Protein AF-A0A1Z1MT87-F1 (afdb_monomer_lite)

Sequence (88 aa):
MDKAYFKILIVNQKIIDIYYFSGNYAQGYTYHYPICFRVQISQYDYIFMLLSKFSAIKKLSTQHKLYLGEEICKVKISLSLRQTYIQN

Organism: NCBI:txid1967842

Secondary structure (DSSP, 8-state):
--S-EEEEEEETTTEEEEEEE-TT--TT-S--PPEEEEEEGGGTTHHHHHHHH-HHHHHS-HHHHHHHHHHHHHHHHHHHTTPPP---

Foldseek 3Di:
DFQKDWDWDQDPLFKIKIWIFHNPPDPDDPDGGTDIDIDTLVPLVVVVVVLVPDPVNVVDDPVRVVLVVVLSVQSNVCSVVVHDRDDD

pLDDT: mean 87.75, std 11.27, range [48.44, 95.94]

Structure (mmCIF, N/CA/C/O backbone):
data_AF-A0A1Z1MT87-F1
#
_entry.id   AF-A0A1Z1MT87-F1
#
loop_
_atom_site.group_PDB
_atom_site.id
_atom_site.type_symbol
_atom_site.label_atom_id
_atom_site.label_alt_id
_atom_site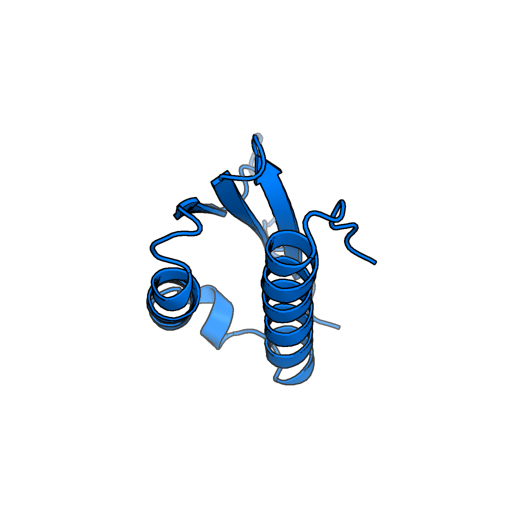.label_comp_id
_atom_site.label_asym_id
_atom_site.label_entity_id
_atom_site.label_seq_id
_atom_site.pdbx_PDB_ins_code
_atom_site.Cartn_x
_atom_site.Cartn_y
_atom_site.Cartn_z
_atom_site.occupancy
_atom_site.B_iso_or_equiv
_atom_site.auth_seq_id
_atom_site.auth_comp_id
_atom_site.auth_asym_id
_atom_site.auth_atom_id
_atom_site.pdbx_PDB_model_num
ATOM 1 N N . MET A 1 1 ? 16.593 -4.889 -7.174 1.00 60.81 1 MET A N 1
ATOM 2 C CA . MET A 1 1 ? 15.376 -4.324 -6.556 1.00 60.81 1 MET A CA 1
ATOM 3 C C . MET A 1 1 ? 14.700 -3.423 -7.568 1.00 60.81 1 MET A C 1
ATOM 5 O O . MET A 1 1 ? 15.408 -2.736 -8.300 1.00 60.81 1 MET A O 1
ATOM 9 N N . ASP A 1 2 ? 13.370 -3.454 -7.649 1.00 77.19 2 ASP A N 1
ATOM 10 C CA . ASP A 1 2 ? 12.637 -2.492 -8.477 1.00 77.19 2 ASP A CA 1
ATOM 11 C C . ASP A 1 2 ? 12.974 -1.076 -8.007 1.00 77.19 2 ASP A C 1
ATOM 13 O O . ASP A 1 2 ? 13.095 -0.821 -6.813 1.00 77.19 2 ASP A O 1
A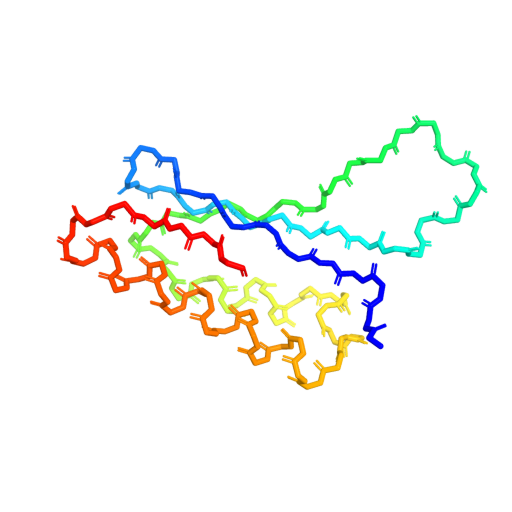TOM 17 N N . LYS A 1 3 ? 13.131 -0.143 -8.946 1.00 83.62 3 LYS A N 1
ATOM 18 C CA . LYS A 1 3 ? 13.420 1.260 -8.618 1.00 83.62 3 LYS A CA 1
ATOM 19 C C . LYS A 1 3 ? 12.175 2.021 -8.150 1.00 83.62 3 LYS A C 1
ATOM 21 O O . LYS A 1 3 ? 12.203 3.238 -8.066 1.00 83.62 3 LYS A O 1
ATOM 26 N N . ALA A 1 4 ? 11.062 1.330 -7.931 1.00 87.19 4 ALA A N 1
ATOM 27 C CA . ALA A 1 4 ? 9.794 1.928 -7.562 1.00 87.19 4 ALA A CA 1
ATOM 28 C C . ALA A 1 4 ? 9.433 1.555 -6.126 1.00 87.19 4 ALA A C 1
ATOM 30 O O . ALA A 1 4 ? 9.711 0.437 -5.702 1.00 87.19 4 ALA A O 1
ATOM 31 N N . TYR A 1 5 ? 8.780 2.463 -5.407 1.00 90.25 5 TYR A N 1
ATOM 32 C CA . TYR A 1 5 ? 8.312 2.212 -4.048 1.00 90.25 5 TYR A CA 1
ATOM 33 C C . TYR A 1 5 ? 6.886 2.723 -3.849 1.00 90.25 5 TYR A C 1
ATOM 35 O O . TYR A 1 5 ? 6.390 3.575 -4.595 1.00 90.25 5 TYR A O 1
ATOM 43 N N . PHE A 1 6 ? 6.230 2.176 -2.829 1.00 92.69 6 PHE A N 1
ATOM 44 C CA . PHE A 1 6 ? 4.908 2.601 -2.398 1.00 92.69 6 PHE A CA 1
ATOM 45 C C . PHE A 1 6 ? 4.998 3.287 -1.044 1.00 92.69 6 PHE A C 1
ATOM 47 O O . PHE A 1 6 ? 5.777 2.871 -0.190 1.00 92.69 6 PHE A O 1
ATOM 54 N N . LYS A 1 7 ? 4.175 4.311 -0.843 1.00 94.19 7 LYS A N 1
ATOM 55 C CA . LYS A 1 7 ? 3.940 4.914 0.467 1.00 94.19 7 LYS A CA 1
ATOM 56 C C . LYS A 1 7 ? 2.463 4.796 0.795 1.00 94.19 7 LYS A C 1
ATOM 58 O O . LYS A 1 7 ? 1.639 5.230 -0.009 1.00 94.19 7 LYS A O 1
ATOM 63 N N . ILE A 1 8 ? 2.135 4.240 1.952 1.00 95.81 8 ILE A N 1
ATOM 64 C CA . ILE A 1 8 ? 0.758 4.121 2.422 1.00 95.81 8 ILE A CA 1
ATOM 65 C C . ILE A 1 8 ? 0.551 5.082 3.586 1.00 95.81 8 ILE A C 1
ATOM 67 O O . ILE A 1 8 ? 1.370 5.167 4.499 1.00 95.81 8 ILE A O 1
ATOM 71 N N . LEU A 1 9 ? -0.537 5.843 3.540 1.00 94.50 9 LEU A N 1
ATOM 72 C CA . LEU A 1 9 ? -0.874 6.822 4.559 1.00 94.50 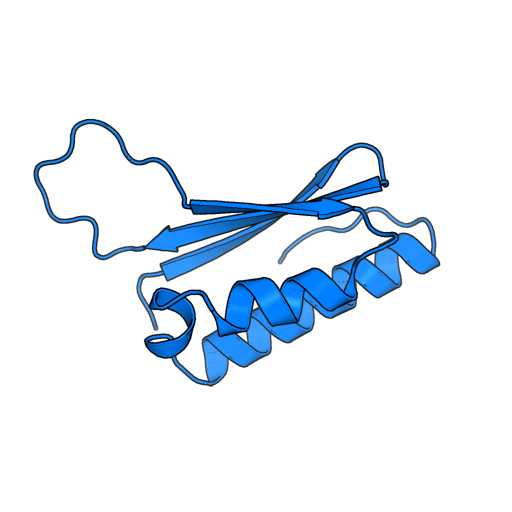9 LEU A CA 1
ATOM 73 C C . LEU A 1 9 ? -2.338 6.681 4.958 1.00 94.50 9 LEU A C 1
ATOM 75 O O . LEU A 1 9 ? -3.216 6.524 4.113 1.00 94.50 9 LEU A O 1
ATOM 79 N N . ILE A 1 10 ? -2.597 6.750 6.261 1.00 93.94 10 ILE A N 1
ATOM 80 C CA . ILE A 1 10 ? -3.950 6.704 6.807 1.00 93.94 10 ILE A CA 1
ATOM 81 C C . ILE A 1 10 ? -4.356 8.118 7.213 1.00 93.94 10 ILE A C 1
ATOM 83 O O . ILE A 1 10 ? -3.753 8.706 8.109 1.00 93.94 10 ILE A O 1
ATOM 87 N N . VAL A 1 11 ? -5.402 8.654 6.585 1.00 92.00 11 VAL A N 1
ATOM 88 C CA . VAL A 1 11 ? -5.960 9.971 6.914 1.00 92.00 11 VAL A CA 1
ATOM 89 C C . VAL A 1 11 ? -7.203 9.792 7.782 1.00 92.00 11 VAL A C 1
ATOM 91 O O . VAL A 1 11 ? -8.146 9.083 7.414 1.00 92.00 11 VAL A O 1
ATOM 94 N N . ASN A 1 12 ? -7.207 10.446 8.947 1.00 88.75 12 ASN A N 1
ATOM 95 C CA . ASN A 1 12 ? -8.330 10.493 9.893 1.00 88.75 12 ASN A CA 1
ATOM 96 C C . ASN A 1 12 ? -8.907 9.116 10.269 1.00 88.75 12 ASN A C 1
ATOM 98 O O . ASN A 1 12 ? -10.108 9.009 10.510 1.00 88.75 12 ASN A O 1
ATOM 102 N N . GLN A 1 13 ? -8.082 8.059 10.261 1.00 86.88 13 GLN A N 1
ATOM 103 C CA . GLN A 1 13 ? -8.502 6.666 10.501 1.00 86.88 13 GLN A CA 1
ATOM 104 C C . GLN A 1 13 ? -9.684 6.203 9.627 1.00 86.88 13 GLN A C 1
ATOM 106 O O . GLN A 1 13 ? -10.429 5.308 10.016 1.00 86.88 13 GLN A O 1
ATOM 111 N N . LYS A 1 14 ? -9.897 6.834 8.464 1.00 90.00 14 LYS A N 1
ATOM 112 C CA . LYS A 1 14 ? -11.054 6.590 7.579 1.00 90.00 14 LYS A CA 1
ATOM 113 C C . LYS A 1 14 ? -10.670 6.397 6.121 1.00 90.00 14 LYS A C 1
ATOM 115 O O . LYS A 1 14 ? -11.416 5.766 5.373 1.00 90.00 14 LYS A O 1
ATOM 120 N N . ILE A 1 15 ? -9.535 6.952 5.718 1.00 94.00 15 ILE A N 1
ATOM 121 C CA . ILE A 1 15 ? -9.086 6.993 4.332 1.00 94.00 15 ILE A CA 1
ATOM 122 C C . ILE A 1 15 ? -7.690 6.388 4.258 1.00 94.00 15 ILE A C 1
ATOM 124 O O . ILE A 1 15 ? -6.842 6.684 5.100 1.00 94.00 15 ILE A O 1
ATOM 128 N N . ILE A 1 16 ? -7.471 5.560 3.245 1.00 95.19 16 ILE A N 1
ATOM 129 C CA . ILE A 1 16 ? -6.180 4.980 2.899 1.00 95.19 16 ILE A CA 1
ATOM 130 C C . ILE A 1 16 ? -5.731 5.633 1.594 1.00 95.19 16 ILE A C 1
ATOM 132 O O . ILE A 1 16 ? -6.406 5.507 0.569 1.00 95.19 16 ILE A O 1
ATOM 136 N N . ASP A 1 17 ? -4.593 6.314 1.649 1.00 95.00 17 ASP A N 1
ATOM 137 C CA . ASP A 1 17 ? -3.904 6.868 0.491 1.00 95.00 17 ASP A CA 1
ATOM 138 C C . ASP A 1 17 ? -2.691 5.990 0.167 1.00 95.00 17 ASP A C 1
ATOM 140 O O . ASP A 1 17 ? -1.834 5.759 1.019 1.00 95.00 17 ASP A O 1
ATOM 144 N N . ILE A 1 18 ? -2.613 5.495 -1.066 1.00 95.12 18 ILE A N 1
ATOM 145 C CA . ILE A 1 18 ? -1.498 4.691 -1.574 1.00 95.12 18 ILE A CA 1
ATOM 146 C C . ILE A 1 18 ? -0.821 5.479 -2.686 1.00 95.12 18 ILE A C 1
ATOM 148 O O . ILE A 1 18 ? -1.390 5.684 -3.758 1.00 95.12 18 ILE A O 1
ATOM 152 N N . TYR A 1 19 ? 0.414 5.889 -2.437 1.00 93.88 19 TYR A N 1
ATOM 153 C CA . TYR A 1 19 ? 1.247 6.608 -3.385 1.00 93.88 19 TYR A CA 1
ATOM 154 C C . TYR A 1 19 ? 2.228 5.655 -4.047 1.00 93.88 19 TYR A C 1
ATOM 156 O O . TYR A 1 19 ? 2.931 4.917 -3.361 1.00 93.88 19 TYR A O 1
ATOM 164 N N . TYR A 1 20 ? 2.315 5.709 -5.369 1.00 92.00 20 TYR A N 1
ATOM 165 C CA . TYR A 1 20 ? 3.311 5.000 -6.158 1.00 92.00 20 TYR A CA 1
ATOM 166 C C . TYR A 1 20 ? 4.339 5.976 -6.723 1.00 92.00 20 TYR A C 1
ATOM 168 O O . TYR A 1 20 ? 3.984 6.933 -7.420 1.00 92.00 20 TYR A O 1
ATOM 176 N N . PHE A 1 21 ? 5.612 5.684 -6.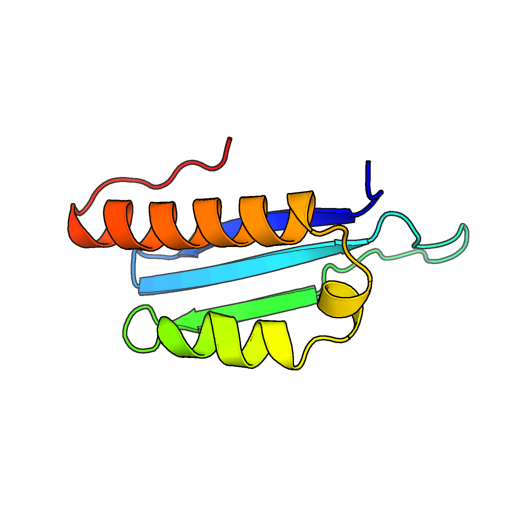473 1.00 88.75 21 PHE A N 1
ATOM 177 C CA . PHE A 1 21 ? 6.753 6.418 -7.001 1.00 88.75 21 PHE A CA 1
ATOM 178 C C . PHE A 1 21 ? 7.555 5.488 -7.912 1.00 88.75 21 PHE A C 1
ATOM 180 O O . PHE A 1 21 ? 8.091 4.483 -7.453 1.00 88.75 21 PHE A O 1
ATOM 187 N N . SER A 1 22 ? 7.644 5.800 -9.205 1.00 84.81 22 SER A N 1
ATOM 188 C CA . SER A 1 22 ? 8.529 5.096 -10.142 1.00 84.81 22 SER A CA 1
ATOM 189 C C . SER A 1 22 ? 9.943 5.677 -10.104 1.00 84.81 22 SER A C 1
ATOM 191 O O . SER A 1 22 ? 10.120 6.881 -10.191 1.00 84.81 22 SER A O 1
ATOM 193 N N . GLY A 1 23 ? 10.983 4.849 -10.063 1.00 73.88 23 GLY A N 1
ATOM 194 C CA . GLY A 1 23 ? 12.366 5.332 -10.215 1.00 73.88 23 GLY A CA 1
ATOM 195 C C . GLY A 1 23 ? 12.817 5.495 -11.664 1.00 73.88 23 GLY A C 1
ATOM 196 O O . GLY A 1 23 ? 13.964 5.854 -11.907 1.00 73.88 23 GLY A O 1
ATOM 197 N N . ASN A 1 24 ? 11.935 5.217 -12.630 1.00 62.91 24 ASN A N 1
ATOM 198 C CA . ASN A 1 24 ? 12.194 5.397 -14.060 1.00 62.91 24 ASN A CA 1
ATOM 199 C C . ASN A 1 24 ? 11.695 6.752 -14.587 1.00 62.91 24 ASN A C 1
ATOM 201 O O . ASN A 1 24 ? 11.552 6.905 -15.800 1.00 62.91 24 ASN A O 1
ATOM 205 N N . TYR A 1 25 ? 11.396 7.728 -13.721 1.00 58.72 25 TYR A N 1
ATOM 206 C CA . TYR A 1 25 ? 11.168 9.095 -14.187 1.00 58.72 25 TYR A CA 1
ATOM 207 C C . TYR A 1 25 ? 12.498 9.637 -14.710 1.00 58.72 25 TYR A C 1
ATOM 209 O O . TYR A 1 25 ? 13.363 10.079 -13.962 1.00 58.72 25 TYR A O 1
ATOM 217 N N . ALA A 1 26 ? 12.673 9.473 -16.017 1.00 48.44 26 ALA A N 1
ATOM 218 C CA . ALA A 1 26 ? 13.830 9.897 -16.768 1.00 48.44 26 ALA A CA 1
ATOM 219 C C . ALA A 1 26 ? 14.144 11.376 -16.500 1.00 48.44 26 ALA A C 1
ATOM 221 O O . ALA A 1 26 ? 13.248 12.202 -16.314 1.00 48.44 26 ALA A O 1
ATOM 222 N N . GLN A 1 27 ? 15.442 11.670 -16.500 1.00 51.28 27 GLN A N 1
ATOM 223 C CA . GLN A 1 27 ? 16.028 13.004 -16.552 1.00 51.28 27 GLN A CA 1
ATOM 224 C C . GLN A 1 27 ? 15.218 13.899 -17.512 1.00 51.28 27 GLN A C 1
ATOM 226 O O . GLN A 1 27 ? 15.161 13.607 -18.703 1.00 51.28 27 GLN A O 1
ATOM 231 N N . GLY A 1 28 ? 14.562 14.952 -17.005 1.00 54.84 28 GLY A N 1
ATOM 232 C CA . GLY A 1 28 ? 13.894 15.950 -17.857 1.00 54.84 28 GLY A CA 1
ATOM 233 C C . GLY A 1 28 ? 12.550 16.504 -17.375 1.00 54.84 28 GLY A C 1
ATOM 234 O O . GLY A 1 28 ? 12.120 17.529 -17.893 1.00 54.84 28 GLY A O 1
ATOM 235 N N . TYR A 1 29 ? 11.886 15.896 -16.387 1.00 59.41 29 TYR A N 1
ATOM 236 C CA . TYR A 1 29 ? 10.634 16.444 -15.840 1.00 59.41 29 TYR A CA 1
ATOM 237 C C . TYR A 1 29 ? 10.897 17.320 -14.612 1.00 59.41 29 TYR A C 1
ATOM 239 O O . TYR A 1 29 ? 11.490 16.859 -13.643 1.00 59.41 29 TYR A O 1
ATOM 247 N N . THR A 1 30 ? 10.425 18.569 -14.635 1.00 63.56 30 THR A N 1
ATOM 248 C CA . THR A 1 30 ? 10.589 19.546 -13.539 1.00 63.56 30 THR A CA 1
ATOM 249 C C . THR A 1 30 ? 9.747 19.212 -12.301 1.00 63.56 30 THR A C 1
ATOM 251 O O . THR A 1 30 ? 10.072 19.650 -11.202 1.00 63.56 30 THR A O 1
ATOM 254 N N . TYR A 1 31 ? 8.677 18.422 -12.460 1.00 61.19 31 TYR A N 1
ATOM 255 C CA . TYR A 1 31 ? 7.774 18.035 -11.374 1.00 61.19 31 TYR A CA 1
ATOM 256 C C . TYR A 1 31 ? 7.537 16.523 -11.352 1.00 61.19 31 TYR A C 1
ATOM 258 O O . TYR A 1 31 ? 7.192 15.915 -12.367 1.00 61.19 31 TYR A O 1
ATOM 266 N N . HIS A 1 32 ? 7.684 15.925 -10.170 1.00 69.94 32 HIS A N 1
ATOM 267 C CA . HIS A 1 32 ? 7.538 14.489 -9.940 1.00 69.94 32 HIS A CA 1
ATOM 268 C C . HIS A 1 32 ? 6.337 14.221 -9.031 1.00 69.94 32 HIS A C 1
ATOM 270 O O . HIS A 1 32 ? 6.471 14.147 -7.810 1.00 69.94 32 HIS A O 1
ATOM 276 N N . TYR A 1 33 ? 5.150 14.091 -9.623 1.00 78.44 33 TYR A N 1
ATOM 277 C CA . TYR A 1 33 ? 3.947 13.753 -8.865 1.00 78.44 33 TYR A CA 1
ATOM 278 C C . TYR A 1 33 ? 3.758 12.233 -8.799 1.00 78.44 33 TYR A C 1
ATOM 280 O O . TYR A 1 33 ? 3.702 11.584 -9.849 1.00 78.44 33 TYR A O 1
ATOM 288 N N . PRO A 1 34 ? 3.649 11.644 -7.594 1.00 85.00 34 PRO A N 1
ATOM 289 C CA . PRO A 1 34 ? 3.303 10.238 -7.463 1.00 85.00 34 PRO A CA 1
ATOM 290 C C . PRO A 1 34 ? 1.877 9.982 -7.942 1.00 85.00 34 PRO A C 1
ATOM 292 O O . PRO A 1 34 ? 0.998 10.841 -7.844 1.00 85.00 34 PRO A O 1
ATOM 295 N N . ILE A 1 35 ? 1.627 8.756 -8.389 1.00 85.75 35 ILE A N 1
ATOM 296 C CA . ILE A 1 35 ? 0.258 8.297 -8.635 1.00 85.75 35 ILE A CA 1
ATOM 297 C C . ILE A 1 35 ? -0.364 7.977 -7.278 1.00 85.75 35 ILE A C 1
ATOM 299 O O . ILE A 1 35 ? 0.216 7.214 -6.510 1.00 85.75 35 ILE A O 1
ATOM 303 N N . CYS A 1 36 ? -1.522 8.566 -6.981 1.00 90.06 36 CYS A N 1
ATOM 304 C CA . CYS A 1 36 ? -2.222 8.394 -5.712 1.00 90.06 36 CYS A CA 1
ATOM 305 C C . CYS A 1 36 ? -3.533 7.633 -5.919 1.00 90.06 36 CYS A C 1
ATOM 307 O O . CYS A 1 36 ? -4.367 8.031 -6.734 1.00 90.06 36 CYS A O 1
ATOM 309 N N . PHE A 1 37 ? -3.727 6.566 -5.151 1.00 93.25 37 PHE A N 1
ATOM 310 C CA . PHE A 1 37 ? -5.010 5.893 -4.995 1.00 93.25 37 PHE A CA 1
ATOM 311 C C . PHE A 1 37 ? -5.570 6.232 -3.623 1.00 93.25 37 PHE A C 1
ATOM 313 O O . PHE A 1 37 ? -4.924 5.965 -2.615 1.00 93.25 37 PHE A O 1
ATOM 320 N N . ARG A 1 38 ? -6.779 6.790 -3.590 1.00 93.94 38 ARG A N 1
ATOM 321 C CA . ARG A 1 38 ? -7.488 7.127 -2.356 1.00 93.94 38 ARG A CA 1
ATOM 322 C C . ARG A 1 38 ? -8.712 6.237 -2.216 1.00 93.94 38 ARG A C 1
ATOM 324 O O . ARG A 1 38 ? -9.558 6.221 -3.109 1.00 93.94 38 ARG A O 1
ATOM 331 N N . VAL A 1 39 ? -8.817 5.524 -1.100 1.00 94.62 39 VAL A N 1
ATOM 332 C CA . VAL A 1 39 ? -9.922 4.594 -0.829 1.00 94.62 39 VAL A CA 1
ATOM 333 C C . VAL A 1 39 ? -10.437 4.794 0.595 1.00 94.62 39 VAL A C 1
ATOM 335 O O . VAL A 1 39 ? -9.658 4.997 1.525 1.00 94.62 39 VAL A O 1
ATOM 338 N N . GLN A 1 40 ? -11.757 4.751 0.783 1.00 93.50 40 GLN A N 1
ATOM 339 C CA . GLN A 1 40 ? -12.341 4.710 2.125 1.00 93.50 40 GLN A CA 1
ATOM 340 C C . GLN A 1 40 ? -12.167 3.316 2.734 1.00 93.50 40 GLN A C 1
ATOM 342 O O . GLN A 1 40 ? -12.313 2.315 2.041 1.00 93.50 40 GLN A O 1
ATOM 347 N N . ILE A 1 41 ? -11.930 3.227 4.042 1.00 88.56 41 ILE A N 1
ATOM 348 C CA . ILE A 1 41 ? -11.756 1.938 4.741 1.00 88.56 41 ILE A CA 1
ATOM 349 C C . ILE A 1 41 ? -12.965 1.011 4.566 1.00 88.56 41 ILE A C 1
ATOM 351 O O . ILE A 1 41 ? -12.796 -0.199 4.443 1.00 88.56 41 ILE A O 1
ATOM 355 N N . SER A 1 42 ? -14.177 1.568 4.500 1.00 91.25 42 SER A N 1
ATOM 356 C CA . SER A 1 42 ? -15.410 0.819 4.216 1.00 91.25 42 SER A CA 1
ATOM 357 C C . SER A 1 42 ? -15.381 0.085 2.870 1.00 91.25 42 SER A C 1
ATOM 359 O O . SER A 1 42 ? -16.128 -0.865 2.673 1.00 91.25 42 SER A O 1
ATOM 361 N N . GLN A 1 43 ? -14.515 0.514 1.954 1.00 93.06 43 GLN A N 1
ATOM 362 C CA . GLN A 1 43 ? -14.337 -0.026 0.611 1.00 93.06 43 GLN A CA 1
ATOM 363 C C . GLN A 1 43 ? -12.939 -0.631 0.434 1.00 93.06 43 GLN A C 1
ATOM 365 O O . GLN A 1 43 ? -12.409 -0.637 -0.671 1.00 93.06 43 GLN A O 1
ATOM 370 N N . TYR A 1 44 ? -12.321 -1.130 1.507 1.00 88.88 44 TYR A N 1
ATOM 371 C CA . TYR A 1 44 ? -10.951 -1.651 1.498 1.00 88.88 44 TYR A CA 1
ATOM 372 C C . TYR A 1 44 ? -10.649 -2.601 0.321 1.00 88.88 44 TYR A C 1
ATOM 374 O O . TYR A 1 44 ? -9.598 -2.489 -0.307 1.00 88.88 44 TYR A O 1
ATOM 382 N N . ASP A 1 45 ? -11.586 -3.476 -0.053 1.00 90.81 45 ASP A N 1
ATOM 383 C CA . ASP A 1 45 ? -11.394 -4.440 -1.148 1.00 90.81 45 ASP A CA 1
ATOM 384 C C . ASP A 1 45 ? -11.202 -3.772 -2.526 1.00 90.81 45 ASP A C 1
ATOM 386 O O . ASP A 1 45 ? -10.572 -4.340 -3.425 1.00 90.81 45 ASP A O 1
ATOM 390 N N . TYR A 1 46 ? -11.654 -2.522 -2.690 1.00 94.00 46 TYR A N 1
ATOM 391 C CA . TYR A 1 46 ? -11.452 -1.742 -3.913 1.00 94.00 46 TYR A CA 1
ATOM 392 C C . TYR A 1 46 ? -9.974 -1.429 -4.155 1.00 94.00 46 TYR A C 1
ATOM 394 O O . TYR A 1 46 ? -9.595 -1.205 -5.305 1.00 94.00 46 TYR A O 1
ATOM 402 N N . ILE A 1 47 ? -9.126 -1.460 -3.121 1.00 93.69 47 ILE A N 1
ATOM 403 C CA . ILE A 1 47 ? -7.678 -1.279 -3.262 1.00 93.69 47 ILE A CA 1
ATOM 404 C C . ILE A 1 47 ? -7.115 -2.315 -4.242 1.00 93.69 47 ILE A C 1
ATOM 406 O O . ILE A 1 47 ? -6.446 -1.949 -5.206 1.00 93.69 47 ILE A O 1
ATOM 410 N N . PHE A 1 48 ? -7.438 -3.598 -4.070 1.00 92.25 48 PHE A N 1
ATOM 411 C CA . PHE A 1 48 ? -6.933 -4.657 -4.951 1.00 92.25 48 PHE A CA 1
ATOM 412 C C . PHE A 1 48 ? -7.496 -4.548 -6.370 1.00 92.25 48 PHE A C 1
ATOM 414 O O . PHE A 1 48 ? -6.773 -4.760 -7.349 1.00 92.25 48 PHE A O 1
ATOM 421 N N . MET A 1 49 ? -8.760 -4.140 -6.506 1.00 94.25 49 MET A N 1
ATOM 422 C CA . MET A 1 49 ? -9.347 -3.860 -7.816 1.00 94.25 49 MET A CA 1
ATOM 423 C C . MET A 1 49 ? -8.599 -2.719 -8.525 1.00 94.25 49 MET A C 1
ATOM 425 O O . MET A 1 49 ? -8.257 -2.850 -9.700 1.00 94.25 49 MET A O 1
ATOM 429 N N . LEU A 1 50 ? -8.309 -1.615 -7.832 1.00 93.25 50 LEU A N 1
ATOM 430 C CA . LEU A 1 50 ? -7.571 -0.483 -8.400 1.00 93.25 50 LEU A CA 1
ATOM 431 C C . LEU A 1 50 ? -6.141 -0.880 -8.780 1.00 93.25 50 LEU A C 1
ATOM 433 O O . LEU A 1 50 ? -5.705 -0.615 -9.902 1.00 93.25 50 LEU A O 1
ATOM 437 N N . LEU A 1 51 ? -5.438 -1.583 -7.890 1.00 92.88 51 LEU A N 1
ATOM 438 C CA . LEU A 1 51 ? -4.067 -2.028 -8.135 1.00 92.88 51 LEU A CA 1
ATOM 439 C C . LEU A 1 51 ? -3.976 -3.026 -9.296 1.00 92.88 51 LEU A C 1
ATOM 441 O O . LEU A 1 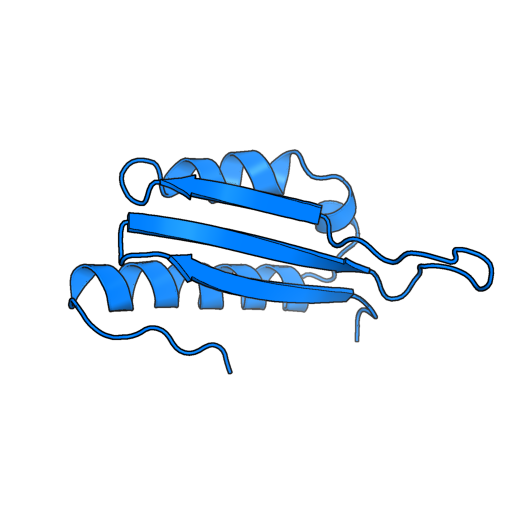51 ? -3.043 -2.945 -10.091 1.00 92.88 51 LEU A O 1
ATOM 445 N N . SER A 1 52 ? -4.954 -3.922 -9.463 1.00 92.06 52 SER A N 1
ATOM 446 C CA . SER A 1 52 ? -4.962 -4.872 -10.590 1.00 92.06 52 SER A CA 1
ATOM 447 C C . SER A 1 52 ? -5.155 -4.192 -11.955 1.00 92.06 52 SER A C 1
ATOM 449 O O . SER A 1 52 ? -4.619 -4.659 -12.966 1.00 92.06 52 SER A O 1
ATOM 451 N N . LYS A 1 53 ? -5.863 -3.054 -11.992 1.00 92.50 53 LYS A N 1
ATOM 452 C CA . LYS A 1 53 ? -6.025 -2.218 -13.194 1.00 92.50 53 LYS A CA 1
ATOM 453 C C . LYS A 1 53 ? -4.802 -1.343 -13.477 1.00 92.50 53 LYS A C 1
ATOM 455 O O . LYS A 1 53 ? -4.605 -0.921 -14.616 1.00 92.50 53 LYS A O 1
ATOM 460 N N . PHE A 1 54 ? -3.963 -1.083 -12.477 1.00 92.31 54 PHE A N 1
ATOM 461 C CA . PHE A 1 54 ? -2.813 -0.205 -12.624 1.00 92.31 54 PHE A CA 1
ATOM 462 C C . PHE A 1 54 ? -1.653 -0.898 -13.359 1.00 92.31 54 PHE A C 1
ATOM 464 O O . PHE A 1 54 ? -1.035 -1.843 -12.872 1.00 92.31 54 PHE A O 1
ATOM 471 N N . SER A 1 55 ? -1.319 -0.417 -14.559 1.00 90.88 55 SER A N 1
ATOM 472 C CA . SER A 1 55 ? -0.328 -1.060 -15.436 1.00 90.88 55 SER A CA 1
ATOM 473 C C . SER A 1 55 ? 1.082 -1.137 -14.840 1.00 90.88 55 SER A C 1
ATOM 475 O O . SER A 1 55 ? 1.819 -2.071 -15.160 1.00 90.88 55 SER A O 1
ATOM 477 N N . ALA A 1 56 ? 1.465 -0.211 -13.952 1.00 88.56 56 ALA A N 1
ATOM 478 C CA . ALA A 1 56 ? 2.779 -0.247 -13.315 1.00 88.56 56 ALA A CA 1
ATOM 479 C C . ALA A 1 56 ? 2.912 -1.402 -12.313 1.00 88.56 56 ALA A C 1
ATOM 481 O O . ALA A 1 56 ? 3.984 -1.996 -12.235 1.00 88.56 56 ALA A O 1
ATOM 482 N N . ILE A 1 57 ? 1.821 -1.796 -11.636 1.00 90.75 57 ILE A N 1
ATOM 483 C CA . ILE A 1 57 ? 1.804 -2.973 -10.748 1.00 90.75 57 ILE A CA 1
ATOM 484 C C . ILE A 1 57 ? 2.228 -4.216 -11.524 1.00 90.75 57 ILE A C 1
ATOM 486 O O . ILE A 1 57 ? 3.010 -5.016 -11.021 1.00 90.75 57 ILE A O 1
ATOM 490 N N . LYS A 1 58 ? 1.781 -4.368 -12.778 1.00 89.56 58 LYS A N 1
ATOM 491 C CA . LYS A 1 58 ? 2.127 -5.532 -13.611 1.00 89.56 58 LYS A CA 1
ATOM 492 C C . LYS A 1 58 ? 3.639 -5.674 -13.813 1.00 89.56 58 LYS A C 1
ATOM 494 O O . LYS A 1 58 ? 4.121 -6.803 -13.827 1.00 89.56 58 LYS A O 1
ATOM 499 N N . LYS A 1 59 ? 4.365 -4.551 -13.890 1.00 89.25 59 LYS A N 1
ATOM 500 C CA . LYS A 1 59 ? 5.820 -4.480 -14.114 1.00 89.25 59 LYS A CA 1
ATOM 501 C C . LYS A 1 59 ? 6.663 -4.736 -12.861 1.00 89.25 59 LYS A C 1
ATOM 503 O O . LYS A 1 59 ? 7.866 -4.920 -12.992 1.00 89.25 59 LYS A O 1
ATOM 508 N N . LEU A 1 60 ? 6.060 -4.727 -11.672 1.00 90.88 60 LEU A N 1
ATOM 509 C CA . LEU A 1 60 ? 6.772 -4.996 -10.423 1.00 90.88 60 LEU A CA 1
ATOM 510 C C . LEU A 1 60 ? 7.134 -6.473 -10.290 1.00 90.88 60 LEU A C 1
ATOM 512 O O . LEU A 1 60 ? 6.393 -7.358 -10.745 1.00 90.88 60 LEU A O 1
ATOM 516 N N . SER A 1 61 ? 8.231 -6.730 -9.587 1.00 94.06 61 SER A N 1
ATOM 517 C CA . SER A 1 61 ? 8.612 -8.072 -9.175 1.00 94.06 61 SER A CA 1
ATOM 518 C C . SER A 1 61 ? 7.556 -8.678 -8.249 1.00 94.06 61 SER A C 1
ATOM 520 O O . SER A 1 61 ? 6.801 -7.979 -7.564 1.00 94.06 61 SER A O 1
ATOM 522 N N . THR A 1 62 ? 7.503 -10.009 -8.204 1.00 94.12 62 THR A N 1
ATOM 523 C CA . THR A 1 62 ? 6.630 -10.727 -7.267 1.00 94.12 62 THR A CA 1
ATOM 524 C C . THR A 1 62 ? 6.913 -10.317 -5.823 1.00 94.12 62 THR A C 1
ATOM 526 O O . THR A 1 62 ? 5.979 -10.112 -5.058 1.00 94.12 62 THR A O 1
ATOM 529 N N . GLN A 1 63 ? 8.185 -10.105 -5.473 1.00 94.19 63 GLN A N 1
ATOM 530 C CA . GLN A 1 63 ? 8.582 -9.666 -4.137 1.00 94.19 63 GLN A CA 1
ATOM 531 C C . GLN A 1 63 ? 7.969 -8.305 -3.769 1.00 94.19 63 GLN A C 1
ATOM 533 O O . GLN A 1 63 ? 7.402 -8.176 -2.688 1.00 94.19 63 GLN A O 1
ATOM 538 N N . HIS A 1 64 ? 7.999 -7.314 -4.668 1.00 92.50 64 HIS A N 1
ATOM 539 C CA . HIS A 1 64 ? 7.376 -6.011 -4.399 1.00 92.50 64 HIS A CA 1
ATOM 540 C C . HIS A 1 64 ? 5.853 -6.083 -4.315 1.00 92.50 64 HIS A C 1
ATOM 542 O O . HIS A 1 64 ? 5.253 -5.394 -3.492 1.00 92.50 64 HIS A O 1
ATOM 548 N N . LYS A 1 65 ? 5.219 -6.922 -5.142 1.00 93.38 65 LYS A N 1
ATOM 549 C CA . LYS A 1 65 ? 3.768 -7.151 -5.071 1.00 93.38 65 LYS A CA 1
ATOM 550 C C . LYS A 1 65 ? 3.367 -7.765 -3.729 1.00 93.38 65 LYS A C 1
ATOM 552 O O . LYS A 1 65 ? 2.378 -7.334 -3.144 1.00 93.38 65 LYS A O 1
ATOM 557 N N . LEU A 1 66 ? 4.138 -8.740 -3.244 1.00 94.94 66 LEU A N 1
ATOM 558 C CA . LEU A 1 66 ? 3.901 -9.384 -1.953 1.00 94.94 66 LEU A CA 1
ATOM 559 C C . LEU A 1 66 ? 4.108 -8.413 -0.789 1.00 94.94 66 LEU A C 1
ATOM 561 O O . LEU A 1 66 ? 3.227 -8.320 0.058 1.00 94.94 66 LEU A O 1
ATOM 565 N N . TYR A 1 67 ? 5.197 -7.636 -0.793 1.00 94.69 67 TYR A N 1
ATOM 566 C CA . TYR A 1 67 ? 5.435 -6.598 0.217 1.00 94.69 67 TYR A CA 1
ATOM 567 C C . TYR A 1 67 ? 4.294 -5.570 0.257 1.00 94.69 67 TYR A C 1
ATOM 569 O O . TYR A 1 67 ? 3.778 -5.251 1.322 1.00 94.69 67 TYR A O 1
ATOM 577 N N . LEU A 1 68 ? 3.822 -5.101 -0.905 1.00 94.19 68 LEU A N 1
ATOM 578 C CA . LEU A 1 68 ? 2.673 -4.195 -0.961 1.00 94.19 68 LEU A CA 1
ATOM 579 C C . LEU A 1 68 ? 1.411 -4.831 -0.353 1.00 94.19 68 LEU A C 1
ATOM 581 O O . LEU A 1 68 ? 0.675 -4.165 0.372 1.00 94.19 68 LEU A O 1
ATOM 585 N N . GLY A 1 69 ? 1.160 -6.112 -0.632 1.00 94.38 69 GLY A N 1
ATOM 586 C CA . GLY A 1 69 ? 0.050 -6.854 -0.033 1.00 94.38 69 GLY A CA 1
ATOM 587 C C . GLY A 1 69 ? 0.171 -6.988 1.488 1.00 94.38 69 GLY A C 1
ATOM 588 O O . GLY A 1 69 ? -0.824 -6.820 2.193 1.00 94.38 69 GLY A O 1
ATOM 589 N N . GLU A 1 70 ? 1.380 -7.241 1.990 1.00 95.69 70 GLU A N 1
ATOM 590 C CA . GLU A 1 70 ? 1.687 -7.292 3.422 1.00 95.69 70 GLU A CA 1
ATOM 591 C C . GLU A 1 70 ? 1.385 -5.951 4.102 1.00 95.69 70 GLU A C 1
ATOM 593 O O . GLU A 1 70 ? 0.654 -5.916 5.092 1.00 95.69 70 GLU A O 1
ATOM 598 N N . GLU A 1 71 ? 1.868 -4.842 3.541 1.00 95.94 71 GLU A N 1
ATOM 599 C CA . GLU A 1 71 ? 1.642 -3.499 4.087 1.00 95.94 71 GLU A CA 1
ATOM 600 C C . GLU A 1 71 ? 0.161 -3.101 4.071 1.00 95.94 71 GLU A C 1
ATOM 602 O O . GLU A 1 71 ? -0.364 -2.598 5.066 1.00 95.94 71 GLU A O 1
ATOM 607 N N . ILE A 1 72 ? -0.558 -3.403 2.987 1.00 94.75 72 ILE A N 1
ATOM 608 C CA . ILE A 1 72 ? -2.010 -3.193 2.909 1.00 94.75 72 ILE A CA 1
ATOM 609 C C . ILE A 1 72 ? -2.731 -4.011 3.999 1.00 94.75 72 ILE A C 1
ATOM 611 O O . ILE A 1 72 ? -3.617 -3.493 4.683 1.00 94.75 72 ILE A O 1
ATOM 615 N N . CYS A 1 73 ? -2.313 -5.258 4.238 1.00 94.25 73 CYS A N 1
ATOM 616 C CA . CYS A 1 73 ? -2.874 -6.091 5.303 1.00 94.25 73 CYS A CA 1
ATOM 617 C C . CYS A 1 73 ? -2.590 -5.524 6.705 1.00 94.25 73 CYS A C 1
ATOM 619 O O . CYS A 1 73 ? -3.505 -5.454 7.532 1.00 94.25 73 CYS A O 1
ATOM 621 N N . LYS A 1 74 ? -1.364 -5.049 6.964 1.00 95.25 74 LYS A N 1
ATOM 622 C CA . LYS A 1 74 ? -1.008 -4.371 8.223 1.00 95.25 74 LYS A CA 1
ATOM 623 C C . LYS A 1 74 ? -1.915 -3.175 8.477 1.00 95.25 74 LYS A C 1
ATOM 625 O O . LYS A 1 74 ? -2.451 -3.063 9.574 1.00 95.25 74 LYS A O 1
ATOM 630 N N . VAL A 1 75 ? -2.179 -2.351 7.460 1.00 94.19 75 VAL A N 1
ATOM 631 C CA . VAL A 1 75 ? -3.139 -1.237 7.553 1.00 94.19 75 VAL A CA 1
ATOM 632 C C . VAL A 1 75 ? -4.505 -1.720 8.038 1.00 94.19 75 VAL A C 1
ATOM 634 O O . VAL A 1 75 ? -5.048 -1.156 8.989 1.00 94.19 75 VAL A O 1
ATOM 637 N N . LYS A 1 76 ? -5.056 -2.787 7.444 1.00 92.69 76 LYS A N 1
ATOM 638 C CA . LYS A 1 76 ? -6.352 -3.350 7.861 1.00 92.69 76 LYS A CA 1
ATOM 639 C C . LYS A 1 76 ? -6.345 -3.804 9.318 1.00 92.69 76 LYS A C 1
ATOM 641 O O . LYS A 1 76 ? -7.298 -3.517 10.046 1.00 92.69 76 LYS A O 1
ATOM 646 N N . ILE A 1 77 ? -5.293 -4.503 9.737 1.00 94.06 77 ILE A N 1
ATOM 647 C CA . ILE A 1 77 ? -5.144 -4.993 11.112 1.00 94.06 77 ILE A CA 1
ATOM 648 C C . ILE A 1 77 ? -5.047 -3.811 12.080 1.00 94.06 77 ILE A C 1
ATOM 650 O O . ILE A 1 77 ? -5.840 -3.737 13.018 1.00 94.06 77 ILE A O 1
ATOM 654 N N . SER A 1 78 ? -4.154 -2.852 11.822 1.00 94.19 78 SER A N 1
ATOM 655 C CA . SER A 1 78 ? -3.982 -1.657 12.655 1.00 94.19 78 SER A CA 1
ATOM 656 C C . SER A 1 78 ? -5.294 -0.893 12.816 1.00 94.19 78 SER A C 1
ATOM 658 O O . SER A 1 78 ? -5.681 -0.568 13.934 1.00 94.19 78 SER A O 1
ATOM 660 N N . LEU A 1 79 ? -6.038 -0.679 11.729 1.00 91.19 79 LEU A N 1
ATOM 661 C CA . LEU A 1 79 ? -7.338 -0.005 11.771 1.00 91.19 79 LEU A CA 1
ATOM 662 C C . LEU A 1 79 ? -8.384 -0.784 12.572 1.00 91.19 79 LEU A C 1
ATOM 664 O O . LEU A 1 79 ? -9.110 -0.192 13.370 1.00 91.19 79 LEU A O 1
ATOM 668 N N . SER A 1 80 ? -8.436 -2.106 12.397 1.00 91.62 80 SER A N 1
ATOM 669 C CA . SER A 1 80 ? -9.359 -2.978 13.136 1.00 91.62 80 SER A CA 1
ATOM 670 C C . SER A 1 80 ? -9.073 -2.958 14.641 1.00 91.62 80 SER A C 1
ATOM 672 O O . SER A 1 80 ? -9.999 -2.985 15.448 1.00 91.62 80 SER A O 1
ATOM 674 N N . LEU A 1 81 ? -7.798 -2.839 15.017 1.00 94.50 81 LEU A N 1
ATOM 675 C CA . LEU A 1 81 ? -7.338 -2.735 16.403 1.00 94.50 81 LEU A CA 1
ATOM 676 C C . LEU A 1 81 ? -7.315 -1.293 16.939 1.00 94.50 81 LEU A C 1
ATOM 678 O O . LEU A 1 81 ? -6.929 -1.082 18.087 1.00 94.50 81 LEU A O 1
ATOM 682 N N . ARG A 1 82 ? -7.722 -0.297 16.137 1.00 91.69 82 ARG A N 1
ATOM 683 C CA . ARG A 1 82 ? -7.638 1.144 16.459 1.00 91.69 82 ARG A CA 1
ATOM 684 C C . ARG A 1 82 ? -6.220 1.609 16.819 1.00 91.69 82 ARG A C 1
ATOM 686 O O . ARG A 1 82 ? -6.038 2.515 17.629 1.00 91.69 82 ARG A O 1
ATOM 693 N N . GLN A 1 83 ? -5.220 0.989 16.209 1.00 92.75 83 GLN A N 1
ATOM 694 C CA . GLN A 1 83 ? -3.809 1.318 16.360 1.00 92.75 83 GLN A CA 1
ATOM 695 C C . GLN A 1 83 ? -3.324 2.221 15.223 1.00 92.75 83 GLN A C 1
ATOM 697 O O . GLN A 1 83 ? -3.846 2.201 14.106 1.00 92.75 83 GLN A O 1
ATOM 702 N N . THR A 1 84 ? -2.279 2.996 15.505 1.00 93.00 84 THR A N 1
ATOM 703 C CA . THR A 1 84 ? -1.572 3.776 14.488 1.00 93.00 84 THR A CA 1
ATOM 704 C C . THR A 1 84 ? -0.773 2.836 13.589 1.00 93.00 84 THR A C 1
ATOM 706 O O . THR A 1 84 ? 0.060 2.074 14.070 1.00 93.00 84 THR A O 1
ATOM 709 N N . TYR A 1 85 ? -1.018 2.898 12.282 1.00 94.75 85 TYR A N 1
ATOM 710 C CA . TYR A 1 85 ? -0.199 2.209 11.286 1.00 94.75 85 TYR A CA 1
ATOM 711 C C . TYR A 1 85 ? 1.112 2.965 11.052 1.00 94.75 85 TYR A C 1
ATOM 713 O O . TYR A 1 85 ? 1.106 4.190 10.907 1.00 94.75 85 TYR A O 1
ATOM 721 N N . ILE A 1 86 ? 2.213 2.221 10.974 1.00 92.25 86 ILE A N 1
ATOM 722 C CA . ILE A 1 86 ? 3.538 2.714 10.602 1.00 92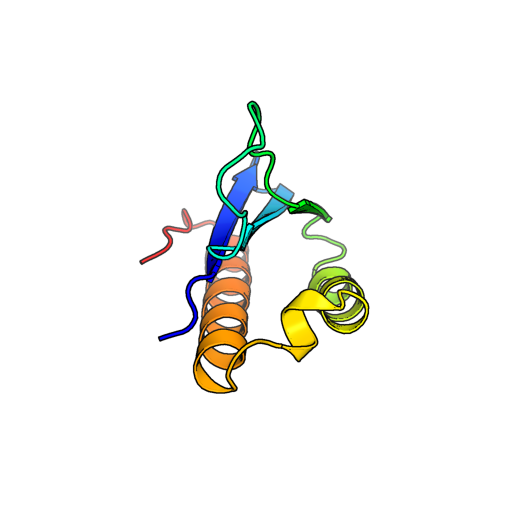.25 86 ILE A CA 1
ATOM 723 C C . ILE A 1 86 ? 4.066 1.785 9.511 1.00 92.25 86 ILE A C 1
ATOM 725 O O . ILE A 1 86 ? 4.053 0.567 9.679 1.00 92.25 86 ILE A O 1
ATOM 729 N N . GLN A 1 87 ? 4.504 2.371 8.400 1.00 93.25 87 GLN A N 1
ATOM 730 C CA . GLN A 1 87 ? 5.158 1.645 7.319 1.00 93.25 87 GLN A CA 1
ATOM 731 C C . GLN A 1 87 ? 6.649 1.480 7.645 1.00 93.25 87 GLN A C 1
ATOM 733 O O . GLN A 1 87 ? 7.291 2.468 8.009 1.00 93.25 87 GLN A O 1
ATOM 738 N N . ASN A 1 88 ? 7.177 0.262 7.489 1.00 74.75 88 ASN A N 1
ATOM 739 C CA . ASN A 1 88 ? 8.601 -0.064 7.656 1.00 74.75 88 ASN A CA 1
ATOM 740 C C . ASN A 1 88 ? 9.312 -0.215 6.311 1.00 74.75 88 ASN A C 1
ATOM 742 O O . ASN A 1 88 ? 8.725 -0.855 5.406 1.00 74.75 88 ASN A O 1
#

Radius of gyration: 13.59 Å; chains: 1; bounding box: 31×30×34 Å